Protein AF-A0A1U7DGT5-F1 (afdb_monomer)

Sequence (124 aa):
MQIPGLPTGLTALQTAGQSASQAAGQAAANRAGGQGGADPADPAAKTAREFEALFLTQAVDEMMKTVDLGSFAAGSAEETWRSFLSRAIADEIAGQAGAGTGIARSVESTIAAYGRAAAAEGDK

Organism: NCBI:txid1267768

Foldseek 3Di:
DDDDDDDDPPVVVVVVVVVVVVVVVVVVVVVVVVPPPPPC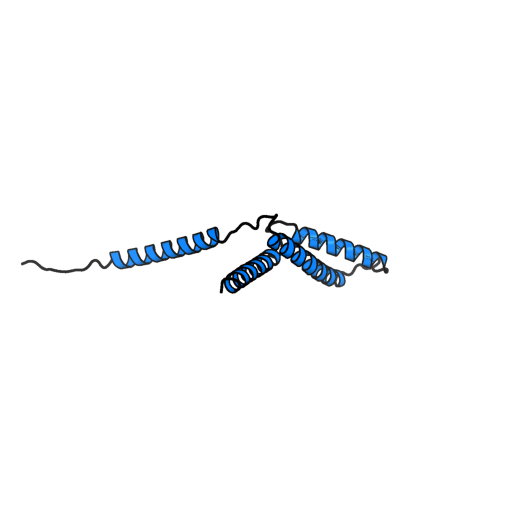PPPLLVVLLVVQLVVQLVVQLVVVVPDDPDPCPDDPVSVVVSSVVSNVVSNVLSVPRPRHPCSSVVSSVVVVVVVVVVVVVVVD

pLDDT: mean 74.16, std 14.67, range [42.28, 92.69]

Mean predicted aligned error: 15.5 Å

Secondary structure (DSSP, 8-state):
--------TTHHHHHHHHHHHHHHHHHHHHHHHT-----TT-HHHHHHHHHHHHHHHHHHHHHHHTS--GGG--SHHHHHHHHHHHHHHHHHHHHSTTTS-SHHHHHHHHHHHHHHHHHHHTT-

Radius of gyration: 27.28 Å; Cα contacts (8 Å, |Δi|>4): 58; chains: 1; bounding box: 88×59×56 Å

Structure (mmCIF, N/CA/C/O backbone):
data_AF-A0A1U7DGT5-F1
#
_entry.id   AF-A0A1U7DGT5-F1
#
loop_
_atom_site.group_PDB
_atom_site.id
_atom_site.type_symbol
_atom_site.label_atom_id
_atom_site.label_alt_id
_atom_site.label_comp_id
_atom_site.label_asym_id
_atom_site.label_entity_id
_atom_site.label_seq_id
_atom_site.pdbx_PDB_ins_code
_atom_site.Cartn_x
_atom_site.Cartn_y
_atom_site.Cartn_z
_atom_site.occupancy
_atom_site.B_iso_or_equiv
_atom_site.auth_seq_id
_atom_site.auth_comp_id
_atom_site.auth_asym_id
_atom_site.auth_atom_id
_atom_site.pdbx_PDB_model_num
ATOM 1 N N . MET A 1 1 ? -66.458 -47.022 16.589 1.00 42.28 1 MET A N 1
ATOM 2 C CA . MET A 1 1 ? -65.023 -47.335 16.762 1.00 42.28 1 MET A CA 1
ATOM 3 C C . MET A 1 1 ? -64.227 -46.211 16.119 1.00 42.28 1 MET A C 1
ATOM 5 O O . MET A 1 1 ? -64.264 -46.088 14.906 1.00 42.28 1 MET A O 1
ATOM 9 N N . GLN A 1 2 ? -63.618 -45.349 16.936 1.00 48.38 2 GLN A N 1
ATOM 10 C CA . GLN A 1 2 ? -62.814 -44.189 16.534 1.00 48.38 2 GLN A CA 1
ATOM 11 C C . GLN A 1 2 ? -61.345 -44.538 16.809 1.00 48.38 2 GLN A C 1
ATOM 13 O O . GLN A 1 2 ? -61.018 -44.880 17.943 1.00 48.38 2 GLN A O 1
ATOM 18 N N . ILE A 1 3 ? -60.481 -44.478 15.797 1.00 48.94 3 ILE A N 1
ATOM 19 C CA . ILE A 1 3 ? -59.028 -44.670 15.933 1.00 48.94 3 ILE A CA 1
ATOM 20 C C . ILE A 1 3 ? -58.350 -43.294 16.055 1.00 48.94 3 ILE A C 1
ATOM 22 O O . ILE A 1 3 ? -58.474 -42.495 15.126 1.00 48.94 3 ILE A O 1
ATOM 26 N N . PRO A 1 4 ? -57.673 -42.970 17.175 1.00 60.91 4 PRO A N 1
ATOM 27 C CA . PRO A 1 4 ? -56.931 -41.723 17.321 1.00 60.91 4 PRO A CA 1
ATOM 28 C C . PRO A 1 4 ? -55.461 -41.873 16.894 1.00 60.91 4 PRO A C 1
ATOM 30 O O . PRO A 1 4 ? -54.820 -42.874 17.200 1.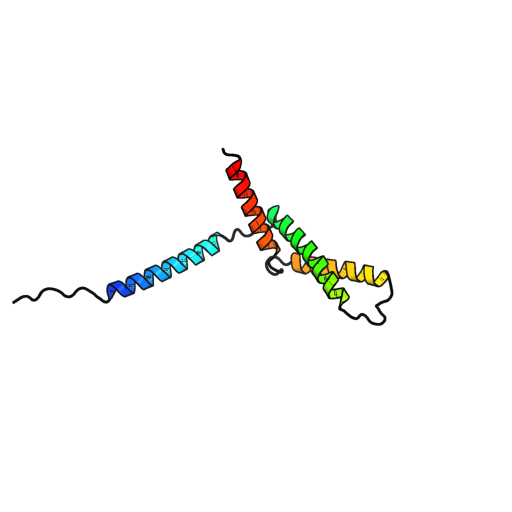00 60.91 4 PRO A O 1
ATOM 33 N N . GLY A 1 5 ? -54.918 -40.814 16.285 1.00 61.06 5 GLY A N 1
ATOM 34 C CA . GLY A 1 5 ? -53.489 -40.487 16.329 1.00 61.06 5 GLY A CA 1
ATOM 35 C C . GLY A 1 5 ? -52.633 -40.928 15.139 1.00 61.06 5 GLY A C 1
ATOM 36 O O . GLY A 1 5 ? -52.139 -42.046 15.108 1.00 61.06 5 GLY A O 1
ATOM 37 N N . LEU A 1 6 ? -52.318 -39.980 14.252 1.00 50.50 6 LEU A N 1
ATOM 38 C CA . LEU A 1 6 ? -51.005 -39.910 13.605 1.00 50.50 6 LEU A CA 1
ATOM 39 C C . LEU A 1 6 ? -50.549 -38.442 13.588 1.00 50.50 6 LEU A C 1
ATOM 41 O O . LEU A 1 6 ? -51.250 -37.608 13.010 1.00 50.50 6 LEU A O 1
ATOM 45 N N . PRO A 1 7 ? -49.419 -38.088 14.228 1.00 52.62 7 PRO A N 1
ATOM 46 C CA . PRO A 1 7 ? -48.852 -36.759 14.110 1.00 52.62 7 PRO A CA 1
ATOM 47 C C . PRO A 1 7 ? -48.203 -36.547 12.737 1.00 52.62 7 PRO A C 1
ATOM 49 O O . PRO A 1 7 ? -47.549 -37.409 12.153 1.00 52.62 7 PRO A O 1
ATOM 52 N N . THR A 1 8 ? -48.409 -35.330 12.266 1.00 58.84 8 THR A N 1
ATOM 53 C CA . THR A 1 8 ? -47.970 -34.660 11.049 1.00 58.84 8 THR A CA 1
ATOM 54 C C . THR A 1 8 ? -46.439 -34.685 10.883 1.00 58.84 8 THR A C 1
ATOM 56 O O . THR A 1 8 ? -45.739 -33.758 11.279 1.00 58.84 8 THR A O 1
ATOM 59 N N . GLY A 1 9 ? -45.888 -35.745 10.285 1.00 49.44 9 GLY A N 1
ATOM 60 C CA . GLY A 1 9 ? -44.435 -35.896 10.073 1.00 49.44 9 GLY A CA 1
ATOM 61 C C . GLY A 1 9 ? -43.832 -35.022 8.962 1.00 49.44 9 GLY A C 1
ATOM 62 O O . GLY A 1 9 ? -42.615 -34.892 8.876 1.00 49.44 9 GLY A O 1
ATOM 63 N N . LEU A 1 10 ? -44.661 -34.395 8.121 1.00 52.75 10 LEU A N 1
ATOM 64 C CA . LEU A 1 10 ? -44.201 -33.590 6.978 1.00 52.75 10 LEU A CA 1
ATOM 65 C C . LEU A 1 10 ? -43.989 -32.103 7.313 1.00 52.75 10 LEU A C 1
ATOM 67 O O . LEU A 1 10 ? -43.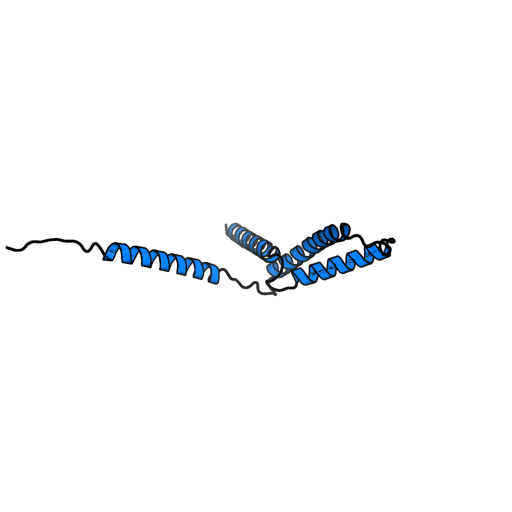204 -31.434 6.649 1.00 52.75 10 LEU A O 1
ATOM 71 N N . THR A 1 11 ? -44.614 -31.583 8.374 1.00 56.66 11 THR A N 1
ATOM 72 C CA . THR A 1 11 ? -44.490 -30.162 8.748 1.00 56.66 11 THR A CA 1
ATOM 73 C C . THR A 1 11 ? -43.148 -29.849 9.423 1.00 56.66 11 THR A C 1
ATOM 75 O O . THR A 1 11 ? -42.595 -28.774 9.212 1.00 56.66 11 THR A O 1
ATOM 78 N N . ALA A 1 12 ? -42.573 -30.788 10.184 1.00 52.25 12 ALA A N 1
ATOM 79 C CA . ALA A 1 12 ? -41.339 -30.552 10.943 1.00 52.25 12 ALA A CA 1
ATOM 80 C C . ALA A 1 12 ? -40.096 -30.352 10.050 1.00 52.25 12 ALA A C 1
ATOM 82 O O . ALA A 1 12 ? -39.257 -29.499 10.345 1.00 52.25 12 ALA A O 1
ATOM 83 N N . LEU A 1 13 ? -39.995 -31.080 8.929 1.00 54.19 13 LEU A N 1
ATOM 84 C CA . LEU A 1 13 ? -38.898 -30.902 7.968 1.00 54.19 13 LEU A CA 1
ATOM 85 C C . LEU A 1 13 ? -39.019 -29.595 7.172 1.00 54.19 13 LEU A C 1
ATOM 87 O O . LEU A 1 13 ? -38.004 -28.980 6.842 1.00 54.19 13 LEU A O 1
ATOM 91 N N . GLN A 1 14 ? -40.243 -29.139 6.901 1.00 57.91 14 GLN A N 1
ATOM 92 C CA . GLN A 1 14 ? -40.477 -27.919 6.130 1.00 57.91 14 GLN A CA 1
ATOM 93 C C . GLN A 1 14 ? -40.120 -26.659 6.935 1.00 57.91 14 GLN A C 1
ATOM 95 O O . GLN A 1 14 ? -39.496 -25.743 6.398 1.00 57.91 14 GLN A O 1
ATOM 100 N N . THR A 1 15 ? -40.408 -26.645 8.240 1.00 60.47 15 THR A N 1
ATOM 101 C CA . THR A 1 15 ? -40.040 -25.532 9.129 1.00 60.47 15 THR A CA 1
ATOM 102 C C . THR A 1 15 ? -38.526 -25.439 9.345 1.00 60.47 15 THR A C 1
ATOM 104 O O . THR A 1 15 ? -37.975 -24.342 9.344 1.00 60.47 15 THR A O 1
ATOM 107 N N . ALA A 1 16 ? -37.814 -26.567 9.462 1.00 60.22 16 ALA A N 1
ATOM 108 C CA . ALA A 1 16 ? -36.356 -26.566 9.633 1.00 60.22 16 ALA A CA 1
ATOM 109 C C . ALA A 1 16 ? -35.613 -25.981 8.413 1.00 60.22 16 ALA A C 1
ATOM 111 O O . ALA A 1 16 ? -34.675 -25.197 8.574 1.00 60.22 16 ALA A O 1
ATOM 112 N N . GLY A 1 17 ? -36.066 -26.299 7.194 1.00 61.78 17 GLY A N 1
ATOM 113 C CA . GLY A 1 17 ? -35.507 -25.731 5.960 1.00 61.78 17 GLY A CA 1
ATOM 114 C C . GLY A 1 17 ? -35.771 -24.227 5.807 1.00 61.78 17 GLY A C 1
ATOM 115 O O . GLY A 1 17 ? -34.892 -23.481 5.375 1.00 61.78 17 GLY A O 1
ATOM 116 N N . GLN A 1 18 ? -36.951 -23.757 6.227 1.00 65.19 18 GLN A N 1
ATOM 117 C CA . GLN A 1 18 ? -37.311 -22.333 6.203 1.00 65.19 18 GLN A CA 1
ATOM 118 C C . GLN A 1 18 ? -36.471 -21.516 7.195 1.00 65.19 18 GLN A C 1
ATOM 120 O O . GLN A 1 18 ? -35.942 -20.466 6.824 1.00 65.19 18 GLN A O 1
ATOM 125 N N . SER A 1 19 ? -36.257 -22.031 8.407 1.00 67.44 19 SER A N 1
ATOM 126 C CA . SER A 1 19 ? -35.415 -21.391 9.426 1.00 67.44 19 SER A CA 1
ATOM 127 C C . SER A 1 19 ? -33.953 -21.262 8.986 1.00 67.44 19 SER A C 1
ATOM 129 O O . SER A 1 19 ? -33.336 -20.218 9.194 1.00 67.44 19 SER A O 1
ATOM 131 N N . ALA A 1 20 ? -33.404 -22.279 8.311 1.00 68.12 20 ALA A N 1
ATOM 132 C CA . ALA A 1 20 ? -32.046 -22.224 7.766 1.00 68.12 20 ALA A CA 1
ATOM 133 C C . ALA A 1 20 ? -31.910 -21.173 6.646 1.00 68.12 20 ALA A C 1
ATOM 135 O O . ALA A 1 20 ? -30.929 -20.430 6.605 1.00 68.12 20 ALA A O 1
ATOM 136 N N . SER A 1 21 ? -32.919 -21.057 5.773 1.00 70.31 21 SER A N 1
ATOM 137 C CA . SER A 1 21 ? -32.930 -20.049 4.703 1.00 70.31 21 SER A CA 1
ATOM 138 C C . SER A 1 21 ? -33.060 -18.611 5.228 1.00 70.31 21 SER A C 1
ATOM 140 O O . SER A 1 21 ? -32.415 -17.705 4.700 1.00 70.31 21 SER A O 1
ATOM 142 N N . GLN A 1 22 ? -33.811 -18.396 6.316 1.00 73.25 22 GLN A N 1
ATOM 143 C CA . GLN A 1 22 ? -33.928 -17.087 6.971 1.00 73.25 22 GLN A CA 1
ATOM 144 C C . GLN A 1 22 ? -32.649 -16.693 7.715 1.00 73.25 22 GLN A C 1
ATOM 146 O O . GLN A 1 22 ? -32.213 -15.549 7.594 1.00 73.25 22 GLN A O 1
ATOM 151 N N . ALA A 1 23 ? -31.996 -17.635 8.404 1.00 69.81 23 ALA A N 1
ATOM 152 C CA . ALA A 1 23 ? -30.705 -17.393 9.050 1.00 69.81 23 ALA A CA 1
ATOM 153 C C . ALA A 1 23 ? -29.605 -17.054 8.025 1.00 69.81 23 ALA A C 1
ATOM 155 O O . ALA A 1 23 ? -28.815 -16.134 8.238 1.00 69.81 23 ALA A O 1
ATOM 156 N N . ALA A 1 24 ? -29.591 -17.736 6.873 1.00 70.69 24 ALA A N 1
ATOM 157 C CA . ALA A 1 24 ? -28.687 -17.411 5.770 1.00 70.69 24 ALA A CA 1
ATOM 158 C C . ALA A 1 24 ? -28.988 -16.025 5.163 1.00 70.69 24 ALA A C 1
ATOM 160 O O . ALA A 1 24 ? -28.060 -15.258 4.892 1.00 70.69 24 ALA A O 1
ATOM 161 N N . GLY A 1 25 ? -30.271 -15.675 5.012 1.00 69.25 25 GLY A N 1
ATOM 162 C CA . GLY A 1 25 ? -30.715 -14.355 4.557 1.00 69.25 25 GLY A CA 1
ATOM 163 C C . GLY A 1 25 ? -30.320 -13.226 5.514 1.00 69.25 25 GLY A C 1
ATOM 164 O O . GLY A 1 25 ? -29.833 -12.190 5.070 1.00 69.25 25 GLY A O 1
ATOM 165 N N . GLN A 1 26 ? -30.429 -13.443 6.826 1.00 68.44 26 GLN A N 1
ATOM 166 C CA . GLN A 1 26 ? -30.016 -12.478 7.853 1.00 68.44 26 GLN A CA 1
ATOM 167 C C . GLN A 1 26 ? -28.492 -12.359 7.973 1.00 68.44 26 GLN A C 1
ATOM 169 O O . GLN A 1 26 ? -27.982 -11.255 8.140 1.00 68.44 26 GLN A O 1
ATOM 174 N N . ALA A 1 27 ? -27.732 -13.444 7.799 1.00 66.75 27 ALA A N 1
ATOM 175 C CA . ALA A 1 27 ? -26.269 -13.389 7.740 1.00 66.75 27 ALA A CA 1
ATOM 176 C C . ALA A 1 27 ? -25.747 -12.688 6.469 1.00 66.75 27 ALA A C 1
ATOM 178 O O . ALA A 1 27 ? -24.685 -12.062 6.485 1.00 66.75 27 ALA A O 1
ATOM 179 N N . ALA A 1 28 ? -26.475 -12.778 5.352 1.00 63.66 28 ALA A N 1
ATOM 180 C CA . ALA A 1 28 ? -26.201 -11.993 4.150 1.00 63.66 28 ALA A CA 1
ATOM 181 C C . ALA A 1 28 ? -26.585 -10.514 4.343 1.00 63.66 28 ALA A C 1
ATOM 183 O O . ALA A 1 28 ? -25.798 -9.638 3.996 1.00 63.66 28 ALA A O 1
ATOM 184 N N . ALA A 1 29 ? -27.728 -10.234 4.977 1.00 60.72 29 ALA A N 1
ATOM 185 C CA . ALA A 1 29 ? -28.169 -8.878 5.301 1.00 60.72 29 ALA A CA 1
ATOM 186 C C . ALA A 1 29 ? -27.240 -8.178 6.308 1.00 60.72 29 ALA A C 1
ATOM 188 O O . ALA A 1 29 ? -26.928 -7.009 6.127 1.00 60.72 29 ALA A O 1
ATOM 189 N N . ASN A 1 30 ? -26.708 -8.890 7.306 1.00 63.16 30 ASN A N 1
ATOM 190 C CA . ASN A 1 30 ? -25.724 -8.348 8.250 1.00 63.16 30 ASN A CA 1
ATOM 191 C C . ASN A 1 30 ? -24.367 -8.080 7.583 1.00 63.16 30 ASN A C 1
ATOM 193 O O . ASN A 1 30 ? -23.691 -7.116 7.929 1.00 63.16 30 ASN A O 1
ATOM 197 N N . ARG A 1 31 ? -23.981 -8.878 6.578 1.00 63.34 31 ARG A N 1
ATOM 198 C CA . ARG A 1 31 ? -22.813 -8.582 5.731 1.00 63.34 31 ARG A CA 1
ATOM 199 C C . ARG A 1 31 ? -23.060 -7.416 4.774 1.00 63.34 31 ARG A C 1
ATOM 201 O O . ARG A 1 31 ? -22.109 -6.735 4.415 1.00 63.34 31 ARG A O 1
ATOM 208 N N . ALA A 1 32 ? -24.308 -7.172 4.378 1.00 54.78 32 ALA A N 1
ATOM 209 C CA . ALA A 1 32 ? -24.700 -5.991 3.613 1.00 54.78 32 ALA A CA 1
ATOM 210 C C . ALA A 1 32 ? -24.783 -4.727 4.488 1.00 54.78 32 ALA A C 1
ATOM 212 O O . ALA A 1 32 ? -24.351 -3.669 4.058 1.00 54.78 32 ALA A O 1
ATOM 213 N N . GLY A 1 33 ? -25.238 -4.842 5.739 1.00 45.06 33 GLY A N 1
ATOM 214 C CA . GLY A 1 33 ? -25.261 -3.748 6.719 1.00 45.06 33 GLY A CA 1
ATOM 215 C C . GLY A 1 33 ? -23.893 -3.423 7.331 1.00 45.06 33 GLY A C 1
ATOM 216 O O . GLY A 1 33 ? -23.696 -2.324 7.833 1.00 45.06 33 GLY A O 1
ATOM 217 N N . GLY A 1 34 ? -22.933 -4.352 7.256 1.00 46.69 34 GLY A N 1
ATOM 218 C CA . GLY A 1 34 ? -21.522 -4.127 7.587 1.00 46.69 34 GLY A CA 1
ATOM 219 C C . GLY A 1 34 ? -20.713 -3.482 6.458 1.00 46.69 34 GLY A C 1
ATOM 220 O O . GLY A 1 34 ? -19.542 -3.163 6.654 1.00 46.69 34 GLY A O 1
ATOM 221 N N . GLN A 1 35 ? -21.326 -3.259 5.290 1.00 49.97 35 GLN A N 1
ATOM 222 C CA . GLN A 1 35 ? -20.788 -2.374 4.261 1.00 49.97 35 GLN A CA 1
ATOM 223 C C . GLN A 1 35 ? -21.075 -0.934 4.688 1.00 49.97 35 GLN A C 1
ATOM 225 O O . GLN A 1 35 ? -21.884 -0.230 4.090 1.00 49.97 35 GLN A O 1
ATOM 230 N N . GLY A 1 36 ? -20.386 -0.489 5.740 1.00 47.19 36 GLY A N 1
ATOM 231 C CA . GLY A 1 36 ? -19.988 0.905 5.794 1.00 47.19 36 GLY A CA 1
ATOM 232 C C . GLY A 1 36 ? -19.139 1.116 4.554 1.00 47.19 36 GLY A C 1
ATOM 233 O O . GLY A 1 36 ? -17.984 0.697 4.515 1.00 47.19 36 GLY A O 1
ATOM 234 N N . GLY A 1 37 ? -19.752 1.620 3.483 1.00 47.47 37 GLY A N 1
ATOM 235 C CA . GLY A 1 37 ? -18.995 2.167 2.376 1.00 47.47 37 GLY A CA 1
ATOM 236 C C . GLY A 1 37 ? -18.061 3.182 3.004 1.00 47.47 37 GLY A C 1
ATOM 237 O O . GLY A 1 37 ? -18.548 4.150 3.580 1.00 47.47 37 GLY A O 1
ATOM 238 N N . ALA A 1 38 ? -16.765 2.871 2.990 1.00 54.31 38 ALA A N 1
ATOM 239 C CA . ALA A 1 38 ? -15.708 3.763 3.413 1.00 54.31 38 ALA A CA 1
ATOM 240 C C . ALA A 1 38 ? -16.004 5.115 2.777 1.00 54.31 38 ALA A C 1
ATOM 242 O O . ALA A 1 38 ? -15.916 5.252 1.550 1.00 54.31 38 ALA A O 1
ATOM 243 N N . ASP A 1 39 ? -16.459 6.074 3.581 1.00 54.50 39 ASP A N 1
ATOM 244 C CA . ASP A 1 39 ? -16.622 7.419 3.076 1.00 54.50 39 ASP A CA 1
ATOM 245 C C . ASP A 1 39 ? -15.220 7.835 2.617 1.00 54.50 39 ASP A C 1
ATOM 247 O O . ASP A 1 39 ? -14.259 7.697 3.378 1.00 54.50 39 ASP A O 1
ATOM 251 N N . PRO A 1 40 ? -15.020 8.249 1.359 1.00 55.12 40 PRO A N 1
ATOM 252 C CA . PRO A 1 40 ? -13.689 8.589 0.890 1.00 55.12 40 PRO A CA 1
ATOM 253 C C . PRO A 1 40 ? -13.066 9.752 1.681 1.00 55.12 40 PRO A C 1
ATOM 255 O O . PRO A 1 40 ? -11.848 9.916 1.581 1.00 55.12 40 PRO A O 1
ATOM 258 N N . ALA A 1 41 ? -13.849 10.504 2.467 1.00 60.75 41 ALA A N 1
ATOM 259 C CA . ALA A 1 41 ? -13.396 11.503 3.428 1.00 60.75 41 ALA A CA 1
ATOM 260 C C . ALA A 1 41 ? -13.160 10.958 4.856 1.00 60.75 41 ALA A C 1
ATOM 262 O O . ALA A 1 41 ? -12.723 11.725 5.717 1.00 60.75 41 ALA A O 1
ATOM 263 N N . ASP A 1 42 ? -13.384 9.666 5.126 1.00 79.06 42 ASP A N 1
ATOM 264 C CA . ASP A 1 42 ? -13.001 9.028 6.388 1.00 79.06 42 ASP A CA 1
ATOM 265 C C . ASP A 1 42 ? -11.460 9.020 6.513 1.00 79.06 42 ASP A C 1
ATOM 267 O O . ASP A 1 42 ? -10.760 8.479 5.641 1.00 79.06 42 ASP A O 1
ATOM 271 N N . PRO A 1 43 ? -10.890 9.614 7.581 1.00 83.06 43 PRO A N 1
ATOM 272 C CA . PRO A 1 43 ? -9.450 9.601 7.809 1.00 83.06 43 PRO A CA 1
ATOM 273 C C . PRO A 1 43 ? -8.864 8.183 7.858 1.00 83.06 43 PRO A C 1
ATOM 275 O O . PRO A 1 43 ? -7.759 7.982 7.357 1.00 83.06 43 PRO A O 1
ATOM 278 N N . ALA A 1 44 ? -9.591 7.187 8.377 1.00 86.50 44 ALA A N 1
ATOM 279 C CA . ALA A 1 44 ? -9.139 5.797 8.393 1.00 86.50 44 ALA A CA 1
ATOM 280 C C . ALA A 1 44 ? -9.027 5.223 6.973 1.00 86.50 44 ALA A C 1
ATOM 282 O O . ALA A 1 44 ? -8.023 4.587 6.644 1.00 86.50 44 ALA A O 1
ATOM 283 N N . ALA A 1 45 ? -10.001 5.511 6.106 1.00 84.44 45 ALA A N 1
ATOM 284 C CA . ALA A 1 45 ? -9.979 5.099 4.704 1.00 84.44 45 ALA A CA 1
ATOM 285 C C . ALA A 1 45 ? -8.848 5.785 3.922 1.00 84.44 45 ALA A C 1
ATOM 287 O O . ALA A 1 45 ? -8.225 5.186 3.042 1.00 84.44 45 ALA A O 1
ATOM 288 N N . LYS A 1 46 ? -8.550 7.056 4.221 1.00 86.50 46 LYS A N 1
ATOM 289 C CA . LYS A 1 46 ? -7.397 7.767 3.645 1.00 86.50 46 LYS A CA 1
ATOM 290 C C . LYS A 1 46 ? -6.071 7.146 4.094 1.00 86.50 46 LYS A C 1
ATOM 292 O O . LYS A 1 46 ? -5.262 6.787 3.242 1.00 86.50 46 LYS A O 1
ATOM 297 N N . THR A 1 47 ? -5.870 6.958 5.397 1.00 90.25 47 THR A N 1
ATOM 298 C CA . THR A 1 47 ? -4.645 6.353 5.946 1.00 90.25 47 THR A CA 1
ATOM 299 C C . THR A 1 47 ? -4.428 4.932 5.433 1.00 90.25 47 THR A C 1
ATOM 301 O O . THR A 1 47 ? -3.305 4.559 5.102 1.00 90.25 47 THR A O 1
ATOM 304 N N . ALA A 1 48 ? -5.490 4.139 5.310 1.00 89.62 48 ALA A N 1
ATOM 305 C CA . ALA A 1 48 ? -5.383 2.785 4.791 1.00 89.62 48 ALA A CA 1
ATOM 306 C C . ALA A 1 48 ? -4.979 2.738 3.306 1.00 89.62 48 ALA A C 1
ATOM 308 O O . ALA A 1 48 ? -4.184 1.881 2.918 1.00 89.62 48 ALA A O 1
ATOM 309 N N . ARG A 1 49 ? -5.468 3.680 2.486 1.00 88.00 49 ARG A N 1
ATOM 310 C CA . ARG A 1 49 ? -5.042 3.833 1.081 1.00 88.00 49 ARG A CA 1
ATOM 3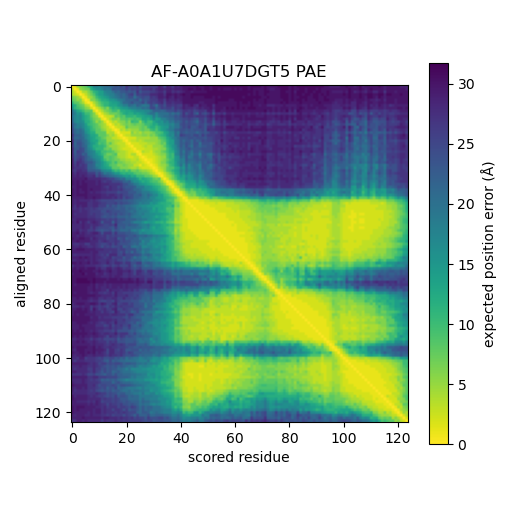11 C C . ARG A 1 49 ? -3.582 4.262 0.964 1.00 88.00 49 ARG A C 1
ATOM 313 O O . ARG A 1 49 ? -2.845 3.699 0.163 1.00 88.00 49 ARG A O 1
ATOM 320 N N . GLU A 1 50 ? -3.141 5.206 1.792 1.00 88.94 50 GLU A N 1
ATOM 321 C CA . GLU A 1 50 ? -1.733 5.631 1.837 1.00 88.94 50 GLU A CA 1
ATOM 322 C C . GLU A 1 50 ? -0.801 4.487 2.250 1.00 88.94 50 GLU A C 1
ATOM 324 O O . GLU A 1 50 ? 0.270 4.314 1.669 1.00 88.94 50 GLU A O 1
ATOM 329 N N . PHE A 1 51 ? -1.223 3.670 3.216 1.00 91.81 51 PHE A N 1
ATOM 330 C CA . PHE A 1 51 ? -0.495 2.467 3.603 1.00 91.81 51 PHE A CA 1
ATOM 331 C C . PHE A 1 51 ? -0.365 1.480 2.436 1.00 91.81 51 PHE A C 1
ATOM 333 O O . PHE A 1 51 ? 0.736 1.003 2.156 1.00 91.81 51 PHE A O 1
ATOM 340 N N . GLU A 1 52 ? -1.471 1.185 1.743 1.00 90.38 52 GLU A N 1
ATOM 341 C CA . GLU A 1 52 ? -1.465 0.267 0.601 1.00 90.38 52 GLU A CA 1
ATOM 342 C C . GLU A 1 52 ? -0.556 0.782 -0.525 1.00 90.38 52 GLU A C 1
ATOM 344 O O . GLU A 1 52 ? 0.249 0.011 -1.042 1.00 90.38 52 GLU A O 1
ATOM 349 N N . ALA A 1 53 ? -0.580 2.081 -0.836 1.00 90.31 53 ALA A N 1
ATOM 350 C CA . ALA A 1 53 ? 0.306 2.679 -1.838 1.00 90.31 53 ALA A CA 1
ATOM 351 C C . ALA A 1 53 ? 1.799 2.519 -1.484 1.00 90.31 53 ALA A C 1
ATOM 353 O O . ALA A 1 53 ? 2.614 2.145 -2.334 1.00 90.31 53 ALA A O 1
ATOM 354 N N . LEU A 1 54 ? 2.179 2.742 -0.220 1.00 90.88 54 LEU A N 1
ATOM 355 C CA . LEU A 1 54 ? 3.561 2.553 0.245 1.00 90.88 54 LEU A CA 1
ATOM 356 C C . LEU A 1 54 ? 3.999 1.086 0.197 1.00 90.88 54 LEU A C 1
ATOM 358 O O . LEU A 1 54 ? 5.142 0.786 -0.158 1.00 90.88 54 LEU A O 1
ATOM 362 N N . PHE A 1 55 ? 3.102 0.171 0.559 1.00 92.69 55 PHE A N 1
ATOM 363 C CA . PHE A 1 55 ? 3.352 -1.262 0.466 1.00 92.69 55 PHE A CA 1
ATOM 364 C C . PHE A 1 55 ? 3.543 -1.697 -0.992 1.00 92.69 55 PHE A C 1
ATOM 366 O O . PHE A 1 55 ? 4.538 -2.341 -1.324 1.00 92.69 55 PHE A O 1
ATOM 373 N N . LEU A 1 56 ? 2.630 -1.291 -1.876 1.00 91.81 56 LEU A N 1
ATOM 374 C CA . LEU A 1 56 ? 2.685 -1.633 -3.293 1.00 91.81 56 LEU A CA 1
ATOM 375 C C . LEU A 1 56 ? 3.899 -1.028 -3.983 1.00 91.81 56 LEU A C 1
ATOM 377 O O . LEU A 1 56 ? 4.487 -1.688 -4.828 1.00 91.81 56 LEU A O 1
ATOM 381 N N . THR A 1 57 ? 4.332 0.169 -3.586 1.00 90.00 57 THR A N 1
ATOM 382 C CA . THR A 1 57 ? 5.563 0.767 -4.121 1.00 90.00 57 THR A CA 1
ATOM 383 C C . THR A 1 57 ? 6.762 -0.149 -3.872 1.00 90.00 57 THR A C 1
ATOM 385 O O . THR A 1 57 ? 7.530 -0.404 -4.793 1.00 90.00 57 THR A O 1
ATOM 388 N N . GLN A 1 58 ? 6.902 -0.696 -2.659 1.00 91.06 58 GLN A N 1
ATOM 389 C CA . GLN A 1 58 ? 7.991 -1.624 -2.324 1.00 91.06 58 GLN A CA 1
ATOM 390 C C . GLN A 1 58 ? 7.852 -2.957 -3.065 1.00 91.06 58 GLN A C 1
ATOM 392 O O . GLN A 1 58 ? 8.830 -3.479 -3.591 1.00 91.06 58 GLN A O 1
ATOM 397 N N . ALA A 1 59 ? 6.633 -3.496 -3.146 1.00 91.25 59 ALA A N 1
ATOM 398 C CA . ALA A 1 59 ? 6.381 -4.742 -3.862 1.00 91.25 59 ALA A CA 1
ATOM 399 C C . ALA A 1 59 ? 6.703 -4.614 -5.361 1.00 91.25 59 ALA A C 1
ATOM 401 O O . ALA A 1 59 ? 7.343 -5.492 -5.937 1.00 91.25 59 ALA A O 1
ATOM 402 N N . VAL A 1 60 ? 6.283 -3.514 -5.992 1.00 89.62 60 VAL A N 1
ATOM 403 C CA . VAL A 1 60 ? 6.556 -3.237 -7.406 1.00 89.62 60 VAL A CA 1
ATOM 404 C C . VAL A 1 60 ? 8.041 -2.978 -7.635 1.00 89.62 60 VAL A C 1
ATOM 406 O O . VAL A 1 60 ? 8.579 -3.500 -8.607 1.00 89.62 60 VAL A O 1
ATOM 409 N N . ASP A 1 61 ? 8.719 -2.266 -6.733 1.00 88.50 61 ASP A N 1
ATOM 410 C CA . ASP A 1 61 ? 10.170 -2.065 -6.806 1.00 88.50 61 ASP A CA 1
ATOM 411 C C . ASP A 1 61 ? 10.936 -3.399 -6.814 1.00 88.50 61 ASP A C 1
ATOM 413 O O . ASP A 1 61 ? 11.758 -3.638 -7.699 1.00 88.50 61 ASP A O 1
ATOM 417 N N . GLU A 1 62 ? 10.606 -4.319 -5.902 1.00 90.75 62 GLU A N 1
ATOM 418 C CA . GLU A 1 62 ? 11.208 -5.659 -5.875 1.00 90.75 62 GLU A CA 1
ATOM 419 C C . GLU A 1 62 ? 10.895 -6.470 -7.140 1.00 90.75 62 GLU A C 1
ATOM 421 O O . GLU A 1 62 ? 11.776 -7.134 -7.687 1.00 90.75 62 GLU A O 1
ATOM 426 N N . MET A 1 63 ? 9.671 -6.380 -7.671 1.00 88.31 63 MET A N 1
ATOM 427 C CA . MET A 1 63 ? 9.333 -7.021 -8.946 1.00 88.31 63 MET A CA 1
ATOM 428 C C . MET A 1 63 ? 10.146 -6.432 -10.108 1.00 88.31 63 MET A C 1
ATOM 430 O O . MET A 1 63 ? 10.653 -7.182 -10.944 1.00 88.31 63 MET A O 1
ATOM 434 N N . MET A 1 64 ? 10.336 -5.112 -10.154 1.00 84.56 64 MET A N 1
ATOM 435 C CA . MET A 1 64 ? 11.103 -4.442 -11.208 1.00 84.56 64 MET A CA 1
ATOM 436 C C . MET A 1 64 ? 12.595 -4.786 -11.193 1.00 84.56 64 MET A C 1
ATOM 438 O O . MET A 1 64 ? 13.221 -4.752 -12.254 1.00 84.56 64 MET A O 1
ATOM 442 N N . LYS A 1 65 ? 13.160 -5.173 -10.042 1.00 84.44 65 LYS A N 1
ATOM 443 C CA . LYS A 1 65 ? 14.544 -5.683 -9.948 1.00 84.44 65 LYS A CA 1
ATOM 444 C C . LYS A 1 65 ? 14.743 -6.997 -10.701 1.00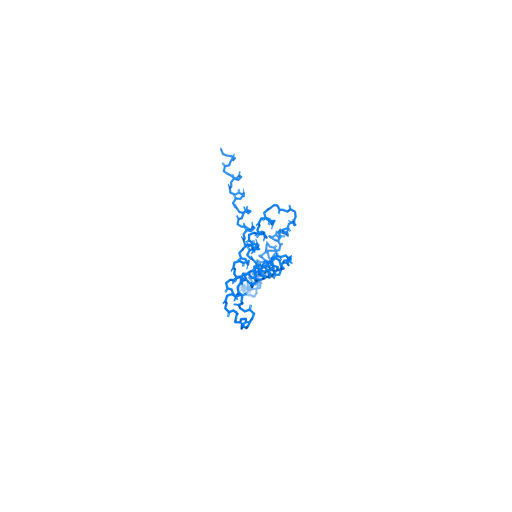 84.44 65 LYS A C 1
ATOM 446 O O . LYS A 1 65 ? 15.860 -7.307 -11.097 1.00 84.44 65 LYS A O 1
ATOM 451 N N . THR A 1 66 ? 13.672 -7.761 -10.913 1.00 84.56 66 THR A N 1
ATOM 452 C CA . THR A 1 66 ? 13.719 -9.030 -11.659 1.00 84.56 66 THR A CA 1
ATOM 453 C C . THR A 1 66 ? 13.554 -8.854 -13.170 1.00 84.56 66 THR A C 1
ATOM 455 O O . THR A 1 66 ? 13.793 -9.795 -13.926 1.00 84.56 66 THR A O 1
ATOM 458 N N . VAL A 1 67 ? 13.159 -7.660 -13.625 1.00 82.75 67 VAL A N 1
ATOM 459 C CA . VAL A 1 67 ? 12.999 -7.350 -15.047 1.00 82.75 67 VAL A CA 1
ATOM 460 C C . VAL A 1 67 ? 14.366 -7.041 -15.647 1.00 82.75 67 VAL A C 1
ATOM 462 O O . VAL A 1 67 ? 14.992 -6.034 -15.307 1.00 82.75 67 VAL A O 1
ATOM 465 N N . ASP A 1 68 ? 14.809 -7.890 -16.572 1.00 73.50 68 ASP A N 1
ATOM 466 C CA . ASP A 1 68 ? 16.019 -7.651 -17.353 1.00 73.50 68 ASP A CA 1
ATOM 467 C C . ASP A 1 68 ? 15.768 -6.535 -18.379 1.00 73.50 68 ASP A C 1
ATOM 469 O O . ASP A 1 68 ? 14.994 -6.691 -19.326 1.00 73.50 68 ASP A O 1
ATOM 473 N N . LEU A 1 69 ? 16.400 -5.381 -18.160 1.00 71.25 69 LEU A N 1
ATOM 474 C CA . LEU A 1 69 ? 16.284 -4.202 -19.019 1.00 71.25 69 LEU A CA 1
ATOM 475 C C . LEU A 1 69 ? 17.388 -4.130 -20.094 1.00 71.25 69 LEU A C 1
ATOM 477 O O . LEU A 1 69 ? 17.416 -3.178 -20.881 1.00 71.25 69 LEU A O 1
ATOM 481 N N . GLY A 1 70 ? 18.283 -5.122 -20.176 1.00 71.44 70 GLY A N 1
ATOM 482 C CA . GLY A 1 70 ? 19.331 -5.181 -21.196 1.00 71.44 70 GLY A CA 1
ATOM 483 C C . GLY A 1 70 ? 20.175 -3.901 -21.257 1.00 71.44 70 GLY A C 1
ATOM 484 O O . GLY A 1 70 ? 20.692 -3.425 -20.254 1.00 71.44 70 GLY A O 1
ATOM 485 N N . SER A 1 71 ? 20.315 -3.294 -22.439 1.00 66.56 71 SER A N 1
ATOM 486 C CA . SER A 1 71 ? 21.103 -2.061 -22.634 1.00 66.56 71 SER A CA 1
ATOM 487 C C . SER A 1 71 ? 20.526 -0.812 -21.951 1.00 66.56 71 SER A C 1
ATOM 489 O O . SER A 1 71 ? 21.208 0.209 -21.890 1.00 66.56 71 S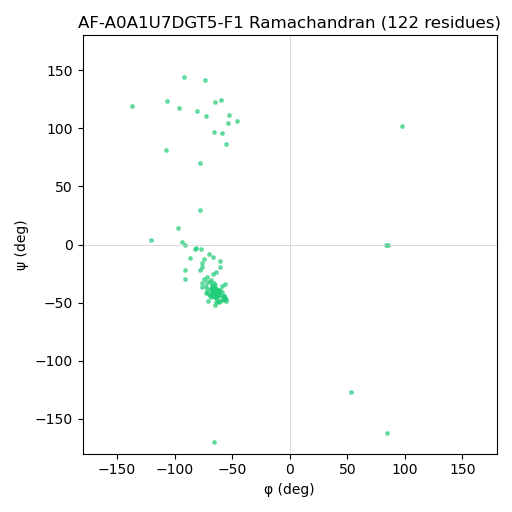ER A O 1
ATOM 491 N N . PHE A 1 72 ? 19.290 -0.878 -21.445 1.00 66.50 72 PHE A N 1
ATOM 492 C CA . PHE A 1 72 ? 18.671 0.172 -20.631 1.00 66.50 72 PHE A CA 1
ATOM 493 C C . PHE A 1 72 ? 19.121 0.101 -19.158 1.00 66.50 72 PHE A C 1
ATOM 495 O O . PHE A 1 72 ? 18.769 0.982 -18.376 1.00 66.50 72 PHE A O 1
ATOM 502 N N . ALA A 1 73 ? 19.937 -0.905 -18.800 1.00 62.28 73 ALA A N 1
ATOM 503 C CA . ALA A 1 73 ? 20.426 -1.168 -17.449 1.00 62.28 73 ALA A CA 1
ATOM 504 C C . ALA A 1 73 ? 21.594 -0.267 -16.976 1.00 62.28 73 ALA A C 1
ATOM 506 O O . ALA A 1 73 ? 22.501 -0.704 -16.263 1.00 62.28 73 ALA A O 1
ATOM 507 N N . ALA A 1 74 ? 21.661 0.971 -17.472 1.00 63.88 74 ALA A N 1
ATOM 508 C CA . ALA A 1 74 ? 22.844 1.819 -17.353 1.00 63.88 74 ALA A CA 1
ATOM 509 C C . ALA A 1 74 ? 22.650 2.970 -16.345 1.00 63.88 74 ALA A C 1
ATOM 511 O O . ALA A 1 74 ? 22.440 4.125 -16.716 1.00 63.88 74 ALA A O 1
ATOM 512 N N . GLY A 1 75 ? 22.816 2.663 -15.056 1.00 73.56 75 GLY A N 1
ATOM 513 C CA . GLY A 1 75 ? 23.153 3.639 -14.008 1.00 73.56 75 GLY A CA 1
ATOM 514 C C . GLY A 1 75 ? 21.981 4.411 -13.385 1.00 73.56 75 GLY A C 1
ATOM 515 O O . GLY A 1 75 ? 20.824 4.022 -13.485 1.00 73.56 75 GLY A O 1
ATOM 516 N N . SER A 1 76 ? 22.274 5.537 -12.719 1.00 75.88 76 SER A N 1
ATOM 517 C CA . SER A 1 76 ? 21.304 6.272 -11.876 1.00 75.88 76 SER A CA 1
ATOM 518 C C . SER A 1 76 ? 20.054 6.794 -12.602 1.00 75.88 76 SER A C 1
ATOM 520 O O . SER A 1 76 ? 19.045 7.095 -11.959 1.00 75.88 76 SER A O 1
ATOM 522 N N . ALA A 1 77 ? 20.092 6.909 -13.933 1.00 80.25 77 ALA A N 1
ATOM 523 C CA . ALA A 1 77 ? 18.924 7.281 -14.731 1.00 80.25 77 ALA A CA 1
ATOM 524 C C . ALA A 1 77 ? 17.855 6.173 -14.729 1.00 80.25 77 ALA A C 1
ATOM 526 O O . ALA A 1 77 ? 16.664 6.464 -14.636 1.00 80.25 77 ALA A O 1
ATOM 527 N N . GLU A 1 78 ? 18.282 4.912 -14.772 1.00 82.00 78 GLU A N 1
ATOM 528 C CA . GLU A 1 78 ? 17.409 3.741 -14.700 1.00 82.00 78 GLU A CA 1
ATOM 529 C C . GLU A 1 78 ? 16.791 3.595 -13.307 1.00 82.00 78 GLU A C 1
ATOM 531 O O . GLU A 1 78 ? 15.587 3.385 -13.203 1.00 82.00 78 GLU A O 1
ATOM 536 N N . GLU A 1 79 ? 17.578 3.762 -12.237 1.00 82.06 79 GLU A N 1
ATOM 537 C CA . GLU A 1 79 ? 17.065 3.761 -10.855 1.00 82.06 79 GLU A CA 1
ATOM 538 C C . GLU A 1 79 ? 15.985 4.825 -10.655 1.00 82.06 79 GLU A C 1
ATOM 540 O O . GLU A 1 79 ? 14.918 4.548 -10.105 1.00 82.06 79 GLU A O 1
ATOM 545 N N . THR A 1 80 ? 16.235 6.041 -11.144 1.00 85.44 80 THR A N 1
ATOM 546 C CA . THR A 1 80 ? 15.280 7.150 -11.045 1.00 85.44 80 THR A CA 1
ATOM 547 C C . THR A 1 80 ? 14.001 6.847 -11.827 1.00 85.44 80 THR A C 1
ATOM 549 O O . THR A 1 80 ? 12.896 7.030 -11.315 1.00 85.44 80 THR A O 1
ATOM 552 N N . TRP A 1 81 ? 14.135 6.345 -13.057 1.00 86.44 81 TRP A N 1
ATOM 553 C CA . TRP A 1 81 ? 12.993 5.982 -13.890 1.00 86.44 81 TRP A CA 1
ATOM 554 C C . TRP A 1 81 ? 12.172 4.835 -13.283 1.00 86.44 81 TRP A C 1
ATOM 556 O O . TRP A 1 81 ? 10.949 4.954 -13.190 1.00 86.44 81 TRP A O 1
ATOM 566 N N . ARG A 1 82 ? 12.828 3.772 -12.792 1.00 86.75 82 ARG A N 1
ATOM 567 C CA . ARG A 1 82 ? 12.175 2.669 -12.068 1.00 86.75 82 ARG A CA 1
ATOM 568 C C . ARG A 1 82 ? 11.426 3.180 -10.846 1.00 86.75 82 ARG A C 1
ATOM 570 O O . ARG A 1 82 ? 10.261 2.852 -10.682 1.00 86.75 82 ARG A O 1
ATOM 577 N N . SER A 1 83 ? 12.047 4.036 -10.037 1.00 84.69 83 SER A N 1
ATOM 578 C CA . SER A 1 83 ? 11.422 4.594 -8.831 1.00 84.69 83 SER A CA 1
ATOM 579 C C . SER A 1 83 ? 10.117 5.330 -9.148 1.00 84.69 83 SER A C 1
ATOM 581 O O . SER A 1 83 ? 9.106 5.137 -8.469 1.00 84.69 83 SER A O 1
ATOM 583 N N . PHE A 1 84 ? 10.113 6.153 -10.204 1.00 88.88 84 PHE A N 1
ATOM 584 C CA . PHE A 1 84 ? 8.907 6.856 -10.641 1.00 88.88 84 PHE A CA 1
ATOM 585 C C . PHE A 1 84 ? 7.837 5.908 -11.180 1.00 88.88 84 PHE A C 1
ATOM 587 O O . PHE A 1 84 ? 6.657 6.088 -10.879 1.00 88.88 84 PHE A O 1
ATOM 594 N N . LEU A 1 85 ? 8.233 4.896 -11.950 1.00 89.62 85 LEU A N 1
ATOM 595 C CA . LEU A 1 85 ? 7.292 3.946 -12.527 1.00 89.62 85 LEU A CA 1
ATOM 596 C C . LEU A 1 85 ? 6.678 3.035 -11.456 1.00 89.62 85 LEU A C 1
ATOM 598 O O . LEU A 1 85 ? 5.462 2.857 -11.440 1.00 89.62 85 LEU A O 1
ATOM 602 N N . SER A 1 86 ? 7.481 2.545 -10.511 1.00 88.56 86 SER A N 1
ATOM 603 C CA . SER A 1 86 ? 7.013 1.780 -9.352 1.00 88.56 86 SER A CA 1
ATOM 604 C C . SER A 1 86 ? 5.991 2.566 -8.536 1.00 88.56 86 SER A C 1
ATOM 606 O O . SER A 1 86 ? 4.941 2.030 -8.186 1.00 88.56 86 SER A O 1
ATOM 608 N N . ARG A 1 87 ? 6.257 3.858 -8.293 1.00 87.56 87 ARG A N 1
ATOM 609 C CA . ARG A 1 87 ? 5.330 4.764 -7.604 1.00 87.56 87 ARG A CA 1
ATOM 610 C C . ARG A 1 87 ? 4.015 4.921 -8.371 1.00 87.56 87 ARG A C 1
ATOM 612 O O . ARG A 1 87 ? 2.956 4.751 -7.785 1.00 87.56 87 ARG A O 1
ATOM 619 N N . ALA A 1 88 ? 4.078 5.209 -9.672 1.00 88.81 88 ALA A N 1
ATOM 620 C CA . ALA A 1 88 ? 2.889 5.425 -10.494 1.00 88.81 88 ALA A CA 1
ATOM 621 C C . ALA A 1 88 ? 2.008 4.169 -10.590 1.00 88.81 88 ALA A C 1
ATOM 623 O O . ALA A 1 88 ? 0.788 4.263 -10.495 1.00 88.81 88 ALA A O 1
ATOM 624 N N . ILE A 1 89 ? 2.623 2.990 -10.734 1.00 86.06 89 ILE A N 1
ATOM 625 C CA . ILE A 1 89 ? 1.906 1.709 -10.746 1.00 86.06 89 ILE A CA 1
ATOM 626 C C . ILE A 1 89 ? 1.250 1.456 -9.385 1.00 86.06 89 ILE A C 1
ATOM 628 O O . ILE A 1 89 ? 0.084 1.072 -9.327 1.00 86.06 89 ILE A O 1
ATOM 632 N N . ALA A 1 90 ? 1.976 1.682 -8.290 1.00 85.94 90 ALA A N 1
ATOM 633 C CA . ALA A 1 90 ? 1.441 1.510 -6.946 1.00 85.94 90 ALA A CA 1
ATOM 634 C C . ALA A 1 90 ? 0.269 2.460 -6.654 1.00 85.94 90 ALA A C 1
ATOM 636 O O .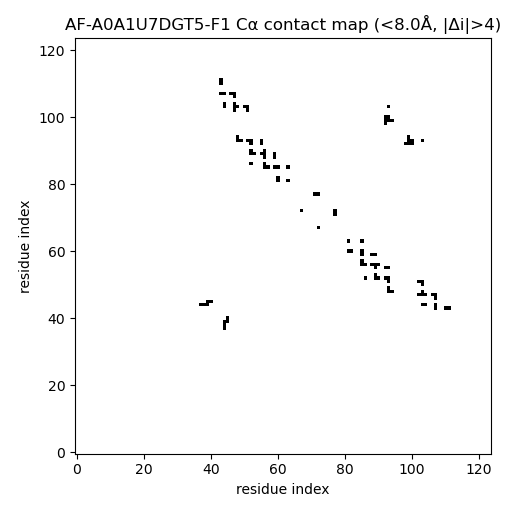 ALA A 1 90 ? -0.744 2.018 -6.114 1.00 85.94 90 ALA A O 1
ATOM 637 N N . ASP A 1 91 ? 0.389 3.732 -7.042 1.00 85.62 91 ASP A N 1
ATOM 638 C CA . ASP A 1 91 ? -0.654 4.745 -6.865 1.00 85.62 91 ASP A CA 1
ATOM 639 C C . ASP A 1 91 ? -1.900 4.428 -7.707 1.00 85.62 91 ASP A C 1
ATOM 641 O O . ASP A 1 91 ? -3.014 4.582 -7.212 1.00 85.62 91 ASP A O 1
ATOM 645 N N . GLU A 1 92 ? -1.743 3.928 -8.939 1.00 86.69 92 GLU A N 1
ATOM 646 C CA . GLU A 1 92 ? -2.875 3.474 -9.760 1.00 86.69 92 GLU A CA 1
ATOM 647 C C . GLU A 1 92 ? -3.598 2.296 -9.091 1.00 86.69 92 GLU A C 1
ATOM 649 O O . GLU A 1 92 ? -4.813 2.337 -8.901 1.00 86.69 92 GLU A O 1
ATOM 654 N N . ILE A 1 93 ? -2.858 1.273 -8.648 1.00 83.75 93 ILE A N 1
ATOM 655 C CA . ILE A 1 93 ? -3.445 0.092 -7.995 1.00 83.75 93 ILE A CA 1
ATOM 656 C C . ILE A 1 93 ? -4.139 0.473 -6.673 1.00 83.75 93 ILE A C 1
ATOM 658 O O . ILE A 1 93 ? -5.223 -0.033 -6.383 1.00 83.75 93 ILE A O 1
ATOM 662 N N . ALA A 1 94 ? -3.547 1.365 -5.874 1.00 84.12 94 ALA A N 1
ATOM 663 C CA . ALA A 1 94 ? -4.132 1.833 -4.613 1.00 84.12 94 ALA A CA 1
ATOM 664 C C . ALA A 1 94 ? -5.297 2.824 -4.820 1.00 84.12 94 ALA A C 1
ATOM 666 O O . ALA A 1 94 ? -6.211 2.911 -3.994 1.00 84.12 94 ALA A O 1
ATOM 667 N N . GLY A 1 95 ? -5.270 3.591 -5.913 1.00 74.94 95 GLY A N 1
ATOM 668 C CA . GLY A 1 95 ? -6.265 4.604 -6.263 1.00 74.94 95 GLY A CA 1
ATOM 669 C C . GLY A 1 95 ? -7.554 4.029 -6.849 1.00 74.94 95 GLY A C 1
ATOM 670 O O . GLY A 1 95 ? -8.606 4.670 -6.763 1.00 74.94 95 GLY A O 1
ATOM 671 N N . GLN A 1 96 ? -7.513 2.810 -7.397 1.00 74.12 96 GLN A N 1
ATOM 672 C CA . GLN A 1 96 ? -8.700 2.117 -7.887 1.00 74.12 96 GLN A CA 1
ATOM 673 C C . GLN A 1 96 ? -9.653 1.767 -6.733 1.00 74.12 96 GLN A C 1
ATOM 675 O O . GLN A 1 96 ? -9.525 0.742 -6.057 1.00 74.12 96 GLN A O 1
ATOM 680 N N . ALA A 1 97 ? -10.658 2.625 -6.533 1.00 56.44 97 ALA A N 1
ATOM 681 C CA . ALA A 1 97 ? -11.694 2.458 -5.523 1.00 56.44 97 ALA A CA 1
ATOM 682 C C . ALA A 1 97 ? -12.379 1.084 -5.654 1.00 56.44 97 ALA A C 1
ATOM 684 O O . ALA A 1 97 ? -13.192 0.849 -6.545 1.00 56.44 97 ALA A O 1
ATOM 685 N N . GLY A 1 98 ? -12.036 0.169 -4.743 1.00 55.84 98 GLY A N 1
ATOM 686 C CA . GLY A 1 98 ? -12.624 -1.168 -4.658 1.00 55.84 98 GLY A CA 1
ATOM 687 C C . GLY A 1 98 ? -11.996 -2.254 -5.541 1.00 55.84 98 GLY A C 1
ATOM 688 O O . GLY A 1 98 ? -12.456 -3.390 -5.437 1.00 55.84 98 GLY A O 1
ATOM 689 N N . ALA A 1 99 ? -10.967 -1.952 -6.346 1.00 55.50 99 ALA A N 1
ATOM 690 C CA . ALA A 1 99 ? -10.276 -2.927 -7.211 1.00 55.50 99 ALA A CA 1
ATOM 691 C C . ALA A 1 99 ? -8.768 -3.094 -6.921 1.00 55.50 99 ALA A C 1
ATOM 693 O O . ALA A 1 99 ? -8.100 -3.862 -7.610 1.00 55.50 99 ALA A O 1
ATOM 694 N N . GLY A 1 100 ? -8.244 -2.424 -5.888 1.00 66.31 100 GLY A N 1
ATOM 695 C CA . GLY A 1 100 ? -6.904 -2.684 -5.353 1.00 66.31 100 GLY A CA 1
ATOM 696 C C . GLY A 1 100 ? -6.759 -4.075 -4.714 1.00 66.31 100 GLY A C 1
ATOM 697 O O . GLY A 1 100 ? -7.648 -4.926 -4.782 1.00 66.31 100 GLY A O 1
ATOM 698 N N . THR A 1 101 ? -5.641 -4.317 -4.028 1.00 81.75 101 THR A N 1
ATOM 699 C CA . THR A 1 101 ? -5.320 -5.644 -3.457 1.00 81.75 101 THR A CA 1
ATOM 700 C C . THR A 1 101 ? -6.196 -6.057 -2.269 1.00 81.75 101 THR A C 1
ATOM 702 O O . THR A 1 101 ? -6.134 -7.194 -1.805 1.00 81.75 101 THR A O 1
ATOM 705 N N . GLY A 1 102 ? -7.030 -5.138 -1.772 1.00 85.00 102 GLY A N 1
ATOM 706 C CA . GLY A 1 102 ? -7.892 -5.336 -0.608 1.00 85.00 102 GLY A CA 1
ATOM 707 C C . GLY A 1 102 ? -7.185 -5.084 0.727 1.00 85.00 102 GLY A C 1
ATOM 708 O O . GLY A 1 102 ? -7.832 -5.149 1.776 1.00 85.00 102 GLY A O 1
ATOM 709 N N . ILE A 1 103 ? -5.894 -4.738 0.702 1.00 88.25 103 ILE A N 1
ATOM 710 C CA . ILE A 1 103 ? -5.099 -4.435 1.895 1.00 88.25 103 ILE A CA 1
ATOM 711 C C . ILE A 1 103 ? -5.631 -3.172 2.569 1.00 88.25 103 ILE A C 1
ATOM 713 O O . ILE A 1 103 ? -5.828 -3.187 3.785 1.00 88.25 103 ILE A O 1
ATOM 717 N N . ALA A 1 104 ? -5.964 -2.126 1.804 1.00 89.31 104 ALA A N 1
ATOM 718 C CA . ALA A 1 104 ? -6.549 -0.908 2.366 1.00 89.31 104 ALA A CA 1
ATOM 719 C C . ALA A 1 104 ? -7.832 -1.207 3.163 1.00 89.31 104 ALA A C 1
ATOM 721 O O . ALA A 1 104 ? -7.959 -0.797 4.312 1.00 89.31 104 ALA A O 1
ATOM 722 N N . ARG A 1 105 ? -8.745 -2.028 2.630 1.00 87.38 105 ARG A N 1
ATOM 723 C CA . ARG A 1 105 ? -9.969 -2.417 3.355 1.00 87.38 105 ARG A CA 1
ATOM 724 C C . ARG A 1 105 ? -9.663 -3.182 4.652 1.00 87.38 105 ARG A C 1
ATOM 726 O O . ARG A 1 105 ? -10.328 -2.973 5.666 1.00 87.38 105 ARG A O 1
ATOM 733 N N . SER A 1 106 ? -8.667 -4.070 4.637 1.00 89.31 106 SER A N 1
ATOM 734 C CA . SER A 1 106 ? -8.252 -4.818 5.834 1.00 89.31 106 SER A CA 1
ATOM 735 C C . SER A 1 106 ? -7.659 -3.901 6.910 1.00 89.31 106 SER A C 1
ATOM 737 O O . SER A 1 106 ? -7.964 -4.040 8.099 1.00 89.31 106 SER A O 1
ATOM 739 N N . VAL A 1 107 ? -6.816 -2.951 6.503 1.00 90.12 107 VAL A N 1
ATOM 740 C CA . VAL A 1 107 ? -6.177 -1.982 7.402 1.00 90.12 107 VAL A CA 1
ATOM 741 C C . VAL A 1 107 ? -7.211 -1.021 7.976 1.00 90.12 107 VAL A C 1
ATOM 743 O O . VAL A 1 107 ? -7.250 -0.834 9.188 1.00 90.12 107 VAL A O 1
ATOM 746 N N . GLU A 1 108 ? -8.106 -0.494 7.147 1.00 90.75 108 GLU A N 1
ATOM 747 C CA . GLU A 1 108 ? -9.221 0.354 7.573 1.00 90.75 108 GLU A CA 1
ATOM 748 C C . GLU A 1 108 ? -10.086 -0.345 8.632 1.00 90.75 108 GLU A C 1
ATOM 750 O O . GLU A 1 108 ? -10.324 0.206 9.707 1.00 90.75 108 GLU A O 1
ATOM 755 N N . SER A 1 109 ? -10.484 -1.600 8.383 1.00 89.00 109 SER A N 1
ATOM 756 C CA . SER A 1 109 ? -11.256 -2.394 9.348 1.00 89.00 109 SER A CA 1
ATOM 757 C C . SER A 1 109 ? -10.518 -2.564 10.680 1.00 89.00 109 SER A C 1
ATOM 759 O O . SER A 1 109 ? -11.148 -2.584 11.741 1.00 89.00 109 SER A O 1
ATOM 761 N N . THR A 1 110 ? -9.191 -2.691 10.634 1.00 90.94 110 THR A N 1
ATOM 762 C CA . THR A 1 110 ? -8.349 -2.817 11.828 1.00 90.94 110 THR A CA 1
ATOM 763 C C . THR A 1 110 ? -8.292 -1.493 12.589 1.00 90.94 110 THR A C 1
ATOM 765 O O . THR A 1 110 ? -8.575 -1.474 13.785 1.00 90.94 110 THR A O 1
ATOM 768 N N . ILE A 1 111 ? -8.025 -0.375 11.905 1.00 89.19 111 ILE A N 1
ATOM 769 C CA . ILE A 1 111 ? -8.016 0.976 12.493 1.00 89.19 111 ILE A CA 1
ATOM 770 C C . ILE A 1 111 ? -9.360 1.270 13.170 1.00 89.19 111 ILE A C 1
ATOM 772 O O . ILE A 1 111 ? -9.399 1.682 14.330 1.00 89.19 111 ILE A O 1
ATOM 776 N N . ALA A 1 112 ? -10.469 0.983 12.487 1.00 89.12 112 ALA A N 1
ATOM 777 C CA . ALA A 1 112 ? -11.807 1.184 13.028 1.00 89.12 112 ALA A CA 1
ATOM 778 C C . ALA A 1 112 ? -12.078 0.306 14.263 1.00 89.12 112 ALA A C 1
ATOM 780 O O . ALA A 1 112 ? -12.720 0.753 15.215 1.00 89.12 112 ALA A O 1
ATOM 781 N N . ALA A 1 113 ? -11.591 -0.940 14.281 1.00 88.06 113 ALA A N 1
ATOM 782 C CA . ALA A 1 113 ? -11.711 -1.820 15.443 1.00 88.06 113 ALA A CA 1
ATOM 783 C C . ALA A 1 113 ? -10.934 -1.288 16.656 1.00 88.06 113 ALA A C 1
ATOM 785 O O . ALA A 1 113 ? -11.485 -1.261 17.759 1.00 88.06 113 ALA A O 1
ATOM 786 N N . TYR A 1 114 ? -9.708 -0.804 16.448 1.00 88.50 114 TYR A N 1
ATOM 787 C CA . TYR A 1 114 ? -8.911 -0.174 17.502 1.00 88.50 114 TYR A CA 1
ATOM 788 C C . TYR A 1 114 ? -9.567 1.100 18.042 1.00 88.50 114 TYR A C 1
ATOM 790 O O . TYR A 1 114 ? -9.659 1.265 19.257 1.00 88.50 114 TYR A O 1
ATOM 798 N N . GLY A 1 115 ? -10.086 1.965 17.165 1.00 86.12 115 GLY A N 1
ATOM 799 C CA . GLY A 1 115 ? -10.779 3.190 17.577 1.00 86.12 115 GLY A CA 1
ATOM 800 C C . GLY A 1 115 ? -11.992 2.914 18.473 1.00 86.12 115 GLY A C 1
ATOM 801 O O . GLY A 1 115 ? -12.182 3.585 19.486 1.00 86.12 115 GLY A O 1
ATOM 802 N N . ARG A 1 116 ? -12.775 1.872 18.158 1.00 85.12 116 ARG A N 1
ATOM 803 C CA . ARG A 1 116 ? -13.912 1.446 18.993 1.00 85.12 116 ARG A CA 1
ATOM 804 C C . ARG A 1 116 ? -13.478 0.895 20.353 1.00 85.12 116 ARG A C 1
ATOM 806 O O . ARG A 1 116 ? -14.137 1.178 21.348 1.00 85.12 116 ARG A O 1
ATOM 813 N N . ALA A 1 117 ? -12.394 0.119 20.399 1.00 82.38 117 ALA A N 1
ATOM 814 C CA . ALA A 1 117 ? -11.873 -0.431 21.649 1.00 82.38 117 ALA A CA 1
ATOM 815 C C . ALA A 1 117 ? -11.361 0.675 22.588 1.00 82.38 117 ALA A C 1
ATOM 817 O O . ALA A 1 117 ? -11.714 0.681 23.764 1.00 82.38 117 ALA A O 1
ATOM 818 N N . ALA A 1 118 ? -10.617 1.650 22.055 1.00 81.19 118 ALA A N 1
ATOM 819 C CA . ALA A 1 118 ? -10.110 2.786 22.826 1.00 81.19 118 ALA A CA 1
ATOM 820 C C . ALA A 1 118 ? -1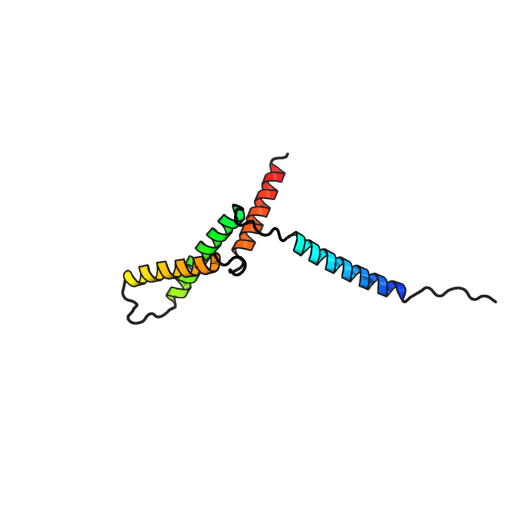1.240 3.665 23.399 1.00 81.19 118 ALA A C 1
ATOM 822 O O . ALA A 1 118 ? -11.168 4.099 24.547 1.00 81.19 118 ALA A O 1
ATOM 823 N N . ALA A 1 119 ? -12.315 3.887 22.634 1.00 78.25 119 ALA A N 1
ATOM 824 C CA . ALA A 1 119 ? -13.475 4.648 23.102 1.00 78.25 119 ALA A CA 1
ATOM 825 C C . ALA A 1 119 ? -14.235 3.949 24.249 1.00 78.25 119 ALA A C 1
ATOM 827 O O . ALA A 1 119 ? -14.753 4.620 25.134 1.00 78.25 119 ALA A O 1
ATOM 828 N N . ALA A 1 120 ? -14.275 2.612 24.261 1.00 74.31 120 ALA A N 1
ATOM 829 C CA . ALA A 1 120 ? -14.927 1.825 25.313 1.00 74.31 120 ALA A CA 1
ATOM 830 C C . ALA A 1 120 ? -14.113 1.736 26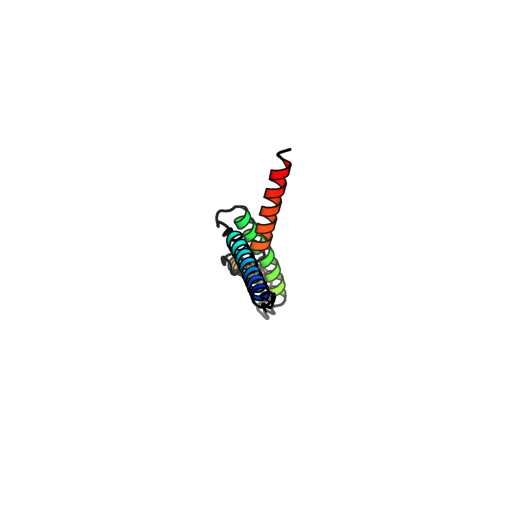.622 1.00 74.31 120 ALA A C 1
ATOM 832 O O . ALA A 1 120 ? -14.639 1.326 27.658 1.00 74.31 120 ALA A O 1
ATOM 833 N N . GLU A 1 121 ? -12.821 2.066 26.578 1.00 72.06 121 GLU A N 1
ATOM 834 C CA . GLU A 1 121 ? -11.931 2.059 27.743 1.00 72.06 121 GLU A CA 1
ATOM 835 C C . GLU A 1 121 ? -11.896 3.414 28.462 1.00 72.06 121 GLU A C 1
ATOM 837 O O . GLU A 1 121 ? -11.758 3.442 29.680 1.00 72.06 121 GLU A O 1
ATOM 842 N N . GLY A 1 122 ? -12.105 4.521 27.741 1.00 66.50 122 GLY A N 1
ATOM 843 C CA . GLY A 1 122 ? -12.180 5.873 28.315 1.00 66.50 122 GLY A CA 1
ATOM 844 C C . GLY A 1 122 ? -13.494 6.224 29.032 1.00 66.50 122 GLY A C 1
ATOM 845 O O . GLY A 1 122 ? -13.591 7.311 29.591 1.00 66.50 122 GLY A O 1
ATOM 846 N N . ASP A 1 123 ? -14.490 5.336 29.012 1.00 56.91 123 ASP A N 1
ATOM 847 C CA . ASP A 1 123 ? -15.818 5.514 29.634 1.00 56.91 123 ASP A CA 1
ATOM 848 C C . ASP A 1 123 ? -15.927 4.850 31.030 1.00 56.91 123 ASP A C 1
ATOM 850 O O . ASP A 1 123 ? -17.022 4.642 31.548 1.00 56.91 123 ASP A O 1
ATOM 854 N N . LYS A 1 124 ? -14.797 4.469 31.642 1.00 49.97 124 LYS A N 1
ATOM 855 C CA . LYS A 1 124 ? -14.738 3.769 32.938 1.00 49.97 124 LYS A CA 1
ATOM 856 C C . LYS A 1 124 ? -14.057 4.589 34.023 1.00 49.97 124 LYS A C 1
ATOM 858 O O . LYS A 1 124 ? -13.051 5.262 33.711 1.00 49.97 124 LYS A O 1
#

Solvent-accessible surface area (backbone atoms only — not comparable to full-atom values): 7144 Å² total; per-residue (Å²): 141,85,87,83,87,80,83,76,75,69,58,63,61,54,53,54,55,52,53,54,54,49,53,52,50,49,56,49,48,52,58,57,69,64,56,68,70,72,49,83,84,36,66,52,48,45,52,17,33,54,50,37,23,57,50,35,23,53,55,40,44,59,56,53,72,72,55,85,56,68,92,61,68,66,57,74,64,40,56,52,50,50,53,54,50,21,41,52,54,14,44,52,44,43,62,39,87,94,71,36,94,53,56,28,62,54,45,23,56,48,51,53,51,52,55,54,53,55,58,66,58,74,76,112